Protein AF-A0A7W7I3C0-F1 (afdb_monomer_lite)

Sequence (83 aa):
MIPMQPGRDAFLRGIQLARTPLGGYGVYWNGTLIGWIHASIGNKWNGYVRGRNPGDTGRPIGRFTQQEAVRRIALAAGWSEAD

Secondary structure (DSSP, 8-state):
----------SSTTEEEEE-TTSSEEEEETTEEEEEEEE-STTEEEEEE--SSTT---EEEEEEEHHHHHHHHHHHTT--TT-

Foldseek 3Di:
DDDDDPDDDLLAPQWDWDADPVAFTFIDHVNHGQWTWHDDPDQKIWAFGDDPDPPPPGHTPGIGHPSVSNVVSCVVSVGDSVD

Radius of gyration: 12.47 Å; chains: 1; bounding box: 32×30×27 Å

pLDDT: mean 82.48, std 17.27, range [34.66, 96.38]

Organism: NCBI:txid1868

Structure (mmCIF, N/CA/C/O backbone):
data_AF-A0A7W7I3C0-F1
#
_entry.id   AF-A0A7W7I3C0-F1
#
loop_
_atom_site.group_PDB
_atom_site.id
_atom_site.type_symbol
_atom_site.label_atom_id
_atom_site.label_alt_id
_atom_site.label_comp_id
_atom_site.label_asym_id
_atom_site.label_entity_id
_atom_site.label_seq_id
_atom_site.pdbx_PDB_ins_code
_atom_site.Cartn_x
_atom_site.Cartn_y
_atom_site.Cartn_z
_atom_site.occupancy
_atom_site.B_iso_or_equiv
_atom_site.auth_seq_id
_atom_site.auth_comp_id
_atom_site.auth_asym_id
_atom_site.auth_atom_id
_atom_site.pdbx_PDB_model_num
ATOM 1 N N . MET A 1 1 ? 4.846 -24.672 8.159 1.00 34.66 1 MET A N 1
ATOM 2 C CA . MET A 1 1 ? 4.497 -23.485 8.968 1.00 34.66 1 MET A CA 1
ATOM 3 C C . MET A 1 1 ? 5.717 -22.577 8.958 1.00 34.66 1 MET A C 1
ATOM 5 O O . MET A 1 1 ? 6.736 -22.968 9.505 1.00 34.66 1 MET A O 1
ATOM 9 N N . ILE A 1 2 ? 5.690 -21.473 8.206 1.00 38.50 2 ILE A N 1
ATOM 10 C CA . ILE A 1 2 ? 6.848 -20.567 8.102 1.00 38.50 2 ILE A CA 1
ATOM 11 C C . ILE A 1 2 ? 6.790 -19.613 9.305 1.00 38.50 2 ILE A C 1
ATOM 13 O O . ILE A 1 2 ? 5.741 -18.996 9.499 1.00 38.50 2 ILE A O 1
ATOM 17 N N . PRO A 1 3 ? 7.847 -19.493 10.125 1.00 39.41 3 PRO A N 1
ATOM 18 C CA . PRO A 1 3 ? 7.819 -18.622 11.292 1.00 39.41 3 PRO A CA 1
ATOM 19 C C . PRO A 1 3 ? 7.837 -17.147 10.861 1.00 39.41 3 PRO A C 1
ATOM 21 O O . PRO A 1 3 ? 8.759 -16.701 10.179 1.00 39.41 3 PRO A O 1
ATOM 24 N N . MET A 1 4 ? 6.821 -16.382 11.274 1.00 39.41 4 MET A N 1
ATOM 25 C CA . MET A 1 4 ? 6.878 -14.917 11.296 1.00 39.41 4 MET A CA 1
ATOM 26 C C . MET A 1 4 ? 7.908 -14.505 12.352 1.00 39.41 4 MET A C 1
ATOM 28 O O . MET A 1 4 ? 7.711 -14.764 13.537 1.00 39.41 4 MET A O 1
ATOM 32 N N . GLN A 1 5 ? 9.020 -13.896 11.941 1.00 42.72 5 GLN A N 1
ATOM 33 C CA . GLN A 1 5 ? 9.976 -13.321 12.888 1.00 42.72 5 GLN A CA 1
ATOM 34 C C . GLN A 1 5 ? 9.401 -12.025 13.488 1.00 42.72 5 GLN A C 1
ATOM 36 O O . GLN A 1 5 ? 9.035 -11.126 12.726 1.00 42.72 5 GLN A O 1
ATOM 41 N N . PRO A 1 6 ? 9.342 -11.885 14.825 1.00 50.91 6 PRO A N 1
ATOM 42 C CA . PRO A 1 6 ? 8.912 -10.659 15.482 1.00 50.91 6 PRO A CA 1
ATOM 43 C C . PRO A 1 6 ? 10.100 -9.691 15.578 1.00 50.91 6 PRO A C 1
ATOM 45 O O . PRO A 1 6 ? 10.776 -9.595 16.600 1.00 50.91 6 PRO A O 1
ATOM 48 N N . GLY A 1 7 ? 10.375 -8.989 14.481 1.00 40.00 7 GLY A N 1
ATOM 49 C CA . GLY A 1 7 ? 11.270 -7.835 14.459 1.00 40.00 7 GLY A CA 1
ATOM 50 C C . GLY A 1 7 ? 10.481 -6.571 14.782 1.00 40.00 7 GLY A C 1
ATOM 51 O O . GLY A 1 7 ? 9.723 -6.091 13.945 1.00 40.00 7 GLY A O 1
ATOM 52 N N . ARG A 1 8 ? 10.637 -6.080 16.014 1.00 43.19 8 ARG A N 1
ATOM 53 C CA . ARG A 1 8 ? 10.164 -4.782 16.512 1.00 43.19 8 ARG A CA 1
ATOM 54 C C . ARG A 1 8 ? 10.429 -3.666 15.500 1.00 43.19 8 ARG A C 1
ATOM 56 O O . ARG A 1 8 ? 11.578 -3.358 15.226 1.00 43.19 8 ARG A O 1
ATOM 63 N N . ASP A 1 9 ? 9.359 -3.055 15.020 1.00 38.66 9 ASP A N 1
ATOM 64 C CA . ASP A 1 9 ? 8.980 -1.708 15.440 1.00 38.66 9 ASP A CA 1
ATOM 65 C C . ASP A 1 9 ? 7.471 -1.560 15.238 1.00 38.66 9 ASP A C 1
ATOM 67 O O . ASP A 1 9 ? 6.869 -2.294 14.457 1.00 38.66 9 ASP A O 1
ATOM 71 N N . ALA A 1 10 ? 6.835 -0.652 15.971 1.00 50.31 10 ALA A N 1
ATOM 72 C CA . ALA A 1 10 ? 5.402 -0.351 15.932 1.00 50.31 10 ALA A CA 1
ATOM 73 C C . ALA A 1 10 ? 4.948 0.283 14.597 1.00 50.31 10 ALA A C 1
ATOM 75 O O . ALA A 1 10 ? 4.180 1.242 14.567 1.00 50.31 10 ALA A O 1
ATOM 76 N N . PHE A 1 11 ? 5.470 -0.206 13.477 1.00 59.94 11 PHE A N 1
ATOM 77 C CA . PHE A 1 11 ? 5.326 0.391 12.172 1.00 59.94 11 PHE A CA 1
ATOM 78 C C . PHE A 1 11 ? 4.007 -0.050 11.528 1.00 59.94 11 PHE A C 1
ATOM 80 O O . PHE A 1 11 ? 3.987 -0.820 10.581 1.00 59.94 11 PHE A O 1
ATOM 87 N N . LEU A 1 12 ? 2.903 0.505 12.031 1.00 69.06 12 LEU A N 1
ATOM 88 C CA . LEU A 1 12 ? 1.510 0.259 11.636 1.00 69.06 12 LEU A CA 1
ATOM 89 C C . LEU A 1 12 ? 0.896 -0.994 12.297 1.00 69.06 12 LEU A C 1
ATOM 91 O O . LEU A 1 12 ? 1.013 -2.123 11.809 1.00 69.06 12 LEU A O 1
ATOM 95 N N . ARG A 1 13 ? 0.231 -0.802 13.444 1.00 81.12 13 ARG A N 1
ATOM 96 C CA . ARG A 1 13 ? -0.444 -1.889 14.172 1.00 81.12 13 ARG A CA 1
ATOM 97 C C . ARG A 1 13 ? -1.507 -2.548 13.294 1.00 81.12 13 ARG A C 1
ATOM 99 O O . ARG A 1 13 ? -2.244 -1.891 12.567 1.00 81.12 13 ARG A O 1
ATOM 106 N N . GLY A 1 14 ? -1.574 -3.875 13.362 1.00 85.12 14 GLY A N 1
ATOM 107 C CA . GLY A 1 14 ? -2.547 -4.655 12.597 1.00 85.12 14 GLY A CA 1
ATOM 108 C C . GLY A 1 14 ? -2.278 -4.712 11.090 1.00 85.12 14 GLY A C 1
ATOM 109 O O . GLY A 1 14 ? -3.086 -5.311 10.376 1.00 85.12 14 GLY A O 1
ATOM 110 N N . ILE A 1 15 ? -1.169 -4.139 10.600 1.00 90.69 15 ILE A N 1
ATOM 111 C CA . ILE A 1 15 ? -0.775 -4.244 9.196 1.00 90.69 15 ILE A CA 1
ATOM 112 C C . ILE A 1 15 ? 0.052 -5.502 8.946 1.00 90.69 15 ILE A C 1
ATOM 114 O O . ILE A 1 15 ? 1.005 -5.812 9.660 1.00 90.69 15 ILE A O 1
ATOM 118 N N . GLN A 1 16 ? -0.304 -6.224 7.888 1.00 91.81 16 GLN A N 1
ATOM 119 C CA . GLN A 1 16 ? 0.383 -7.425 7.436 1.00 91.81 16 GLN A CA 1
ATOM 120 C C . GLN A 1 16 ? 0.660 -7.350 5.936 1.00 91.81 16 GLN A C 1
ATOM 122 O O . GLN A 1 16 ? -0.151 -6.852 5.153 1.00 91.81 16 GL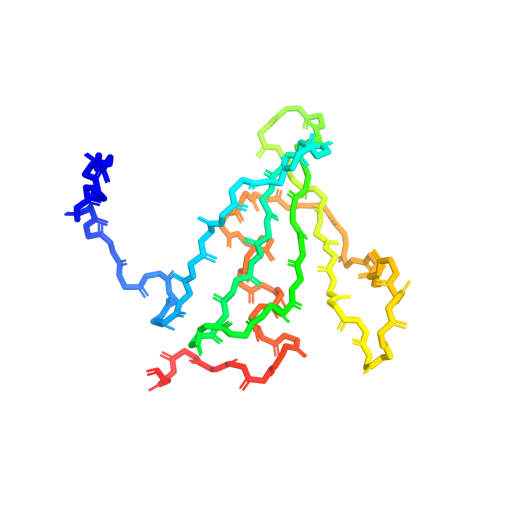N A O 1
ATOM 127 N N . LEU A 1 17 ? 1.811 -7.887 5.533 1.00 92.50 17 LEU A N 1
ATOM 128 C CA . LEU A 1 17 ? 2.175 -8.066 4.134 1.00 92.50 17 LEU A CA 1
ATOM 129 C C . LEU A 1 17 ? 2.112 -9.545 3.769 1.00 92.50 17 LEU A C 1
ATOM 131 O O . LEU A 1 17 ? 2.770 -10.368 4.403 1.00 92.50 17 LEU A O 1
ATOM 135 N N . ALA A 1 18 ? 1.380 -9.874 2.707 1.00 91.75 18 ALA A N 1
ATOM 136 C CA . ALA A 1 18 ? 1.364 -11.221 2.142 1.00 91.75 18 ALA A CA 1
ATOM 137 C C . ALA A 1 18 ? 1.802 -11.179 0.678 1.00 91.75 18 ALA A C 1
ATOM 139 O O . ALA A 1 18 ? 1.307 -10.360 -0.094 1.00 91.75 18 ALA A O 1
ATOM 140 N N . ARG A 1 19 ? 2.737 -12.051 0.283 1.00 90.12 19 ARG A N 1
ATOM 141 C CA . ARG A 1 19 ? 3.176 -12.135 -1.118 1.00 90.12 19 ARG A CA 1
ATOM 142 C C . ARG A 1 19 ? 2.011 -12.531 -2.018 1.00 90.12 19 ARG A C 1
ATOM 144 O O . ARG A 1 19 ? 1.235 -13.417 -1.669 1.00 90.12 19 ARG A O 1
ATOM 151 N N . THR A 1 20 ? 1.918 -11.899 -3.181 1.00 83.19 20 THR A N 1
ATOM 152 C CA . THR A 1 20 ? 0.924 -12.250 -4.202 1.00 83.19 20 THR A CA 1
ATOM 153 C C . THR A 1 20 ? 1.547 -13.169 -5.264 1.00 83.19 20 THR A C 1
ATOM 155 O O . THR A 1 20 ? 2.755 -13.087 -5.509 1.00 83.19 20 THR A O 1
ATOM 158 N N . PRO A 1 21 ? 0.750 -14.018 -5.944 1.00 79.38 21 PRO A N 1
ATOM 159 C CA . PRO A 1 21 ? 1.237 -14.842 -7.058 1.00 79.38 21 PRO A CA 1
ATOM 160 C C . PRO A 1 21 ? 1.780 -14.033 -8.248 1.00 79.38 21 PRO A C 1
ATOM 162 O O . PRO A 1 21 ? 2.584 -14.540 -9.018 1.00 79.38 21 PRO A O 1
ATOM 165 N N . LEU A 1 22 ? 1.351 -12.774 -8.388 1.00 71.81 22 LEU A N 1
ATOM 166 C CA . LEU A 1 22 ? 1.743 -11.861 -9.470 1.00 71.81 22 LEU A CA 1
ATOM 167 C C . LEU A 1 22 ? 3.023 -11.063 -9.159 1.00 71.81 22 LEU A C 1
ATOM 169 O O . LEU A 1 22 ? 3.445 -10.233 -9.961 1.00 71.81 22 LEU A O 1
ATOM 173 N N . GLY A 1 23 ? 3.642 -11.308 -8.000 1.00 79.25 23 GLY A N 1
ATOM 174 C CA . GLY A 1 23 ? 4.774 -10.533 -7.504 1.00 79.25 23 GLY A CA 1
ATOM 175 C C . GLY A 1 23 ? 4.346 -9.301 -6.698 1.00 79.25 23 GLY A C 1
ATOM 176 O O . GLY A 1 23 ? 3.296 -8.704 -6.917 1.00 79.25 23 GLY A O 1
ATOM 177 N N . GLY A 1 24 ? 5.182 -8.918 -5.728 1.00 89.00 24 GLY A N 1
ATOM 178 C CA . GLY A 1 24 ? 4.873 -7.865 -4.755 1.00 89.00 24 GLY A CA 1
ATOM 179 C C . GLY A 1 24 ? 4.176 -8.382 -3.492 1.00 89.00 24 GLY A C 1
ATOM 180 O O . GLY A 1 24 ? 4.293 -9.560 -3.143 1.00 89.00 24 GLY A O 1
ATOM 181 N N . TYR A 1 25 ? 3.483 -7.486 -2.787 1.00 94.12 25 TYR A N 1
ATOM 182 C CA . TYR A 1 25 ? 2.759 -7.789 -1.551 1.00 94.12 25 TYR A CA 1
ATOM 183 C C . TYR A 1 25 ? 1.355 -7.180 -1.561 1.00 94.12 25 TYR A C 1
ATOM 185 O O . TYR A 1 25 ? 1.176 -6.022 -1.932 1.00 94.12 25 TYR A O 1
ATOM 193 N N . GLY A 1 26 ? 0.369 -7.940 -1.094 1.00 94.06 26 GLY A N 1
ATOM 194 C CA . GLY A 1 26 ? -0.896 -7.398 -0.616 1.00 94.06 26 GLY A CA 1
ATOM 195 C C . GLY A 1 26 ? -0.709 -6.818 0.783 1.00 94.06 26 GLY A C 1
ATOM 196 O O . GLY A 1 26 ? -0.014 -7.411 1.611 1.00 94.06 26 GLY A O 1
ATOM 197 N N . VAL A 1 27 ? -1.319 -5.662 1.024 1.00 93.69 27 VAL A N 1
ATOM 198 C CA . VAL A 1 27 ? -1.322 -4.958 2.307 1.00 93.69 27 VAL A CA 1
ATOM 199 C C . VAL A 1 27 ? -2.659 -5.209 2.987 1.00 93.69 27 VAL A C 1
ATOM 201 O O . VAL A 1 27 ? -3.707 -4.862 2.441 1.00 93.69 27 VAL A O 1
ATOM 204 N N . TYR A 1 28 ? -2.620 -5.805 4.172 1.00 92.75 28 TYR A N 1
ATOM 205 C CA . TYR A 1 28 ? -3.800 -6.166 4.948 1.00 92.75 28 TYR A CA 1
ATOM 206 C C . TYR A 1 28 ? -3.827 -5.375 6.245 1.00 92.75 28 TYR A C 1
ATOM 208 O O . TYR A 1 28 ? -2.797 -5.275 6.900 1.00 92.75 28 TYR A O 1
ATOM 216 N N . TRP A 1 29 ? -4.994 -4.869 6.627 1.00 91.62 29 TRP A N 1
ATOM 217 C CA . TRP A 1 29 ? -5.253 -4.279 7.936 1.00 91.62 29 TRP A CA 1
ATOM 218 C C . TRP A 1 29 ? -6.330 -5.091 8.645 1.00 91.62 29 TRP A C 1
ATOM 220 O O . TRP A 1 29 ? -7.427 -5.250 8.109 1.00 91.62 29 TRP A O 1
ATOM 230 N N . ASN A 1 30 ? -6.008 -5.656 9.813 1.00 89.56 30 ASN A N 1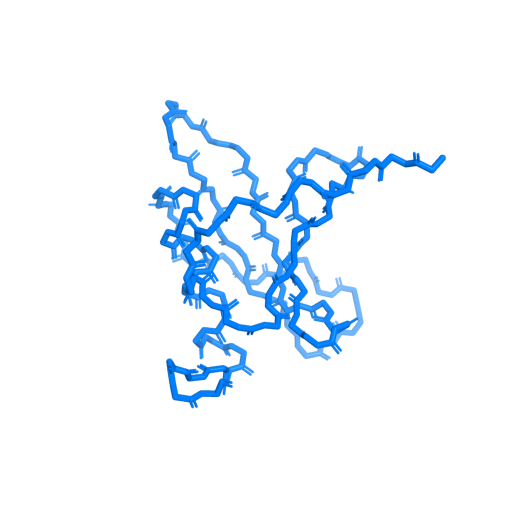
ATOM 231 C CA . ASN A 1 30 ? -6.925 -6.498 10.594 1.00 89.56 30 ASN A CA 1
ATOM 232 C C . ASN A 1 30 ? -7.589 -7.603 9.742 1.00 89.56 30 ASN A C 1
ATOM 234 O O . ASN A 1 30 ? -8.796 -7.826 9.797 1.00 89.56 30 ASN A O 1
ATOM 238 N N . GLY A 1 31 ? -6.794 -8.259 8.888 1.00 88.19 31 GLY A N 1
ATOM 239 C CA . GLY A 1 31 ? -7.249 -9.322 7.981 1.00 88.19 31 GLY A CA 1
ATOM 240 C C . GLY A 1 31 ? -7.956 -8.844 6.705 1.00 88.19 31 GLY A C 1
ATOM 241 O O . GLY A 1 31 ? -8.200 -9.650 5.810 1.00 88.19 31 GLY A O 1
ATOM 242 N N . THR A 1 32 ? -8.235 -7.546 6.564 1.00 90.38 32 THR A N 1
ATOM 243 C CA . THR A 1 32 ? -8.866 -6.974 5.367 1.00 90.38 32 THR A CA 1
ATOM 244 C C . THR A 1 32 ? -7.812 -6.473 4.392 1.00 90.38 32 THR A C 1
ATOM 246 O O . THR A 1 32 ? -6.964 -5.663 4.753 1.00 90.38 32 THR A O 1
ATOM 249 N N . LEU A 1 33 ? -7.869 -6.916 3.135 1.00 91.56 33 LEU A N 1
ATOM 250 C CA . LEU A 1 33 ? -7.014 -6.384 2.073 1.00 91.56 33 LEU A CA 1
ATOM 251 C C . LEU A 1 33 ? -7.368 -4.915 1.807 1.00 91.56 33 LEU A C 1
ATOM 253 O O . LEU A 1 33 ? -8.498 -4.612 1.424 1.00 91.56 33 LEU A O 1
ATOM 257 N N . ILE A 1 34 ? -6.395 -4.020 1.958 1.00 93.81 34 ILE A N 1
ATOM 258 C CA . ILE A 1 34 ? -6.564 -2.569 1.781 1.00 93.81 34 ILE A CA 1
ATOM 259 C C . ILE A 1 34 ? -5.750 -2.000 0.612 1.00 93.81 34 ILE A C 1
ATOM 261 O O . ILE A 1 34 ? -5.982 -0.871 0.180 1.00 93.81 34 ILE A O 1
ATOM 265 N N . GLY A 1 35 ? -4.834 -2.782 0.042 1.00 94.62 35 GLY A N 1
ATOM 266 C CA . GLY A 1 35 ? -4.084 -2.377 -1.141 1.00 94.62 35 GLY A CA 1
ATOM 267 C C . GLY A 1 35 ? -2.954 -3.328 -1.500 1.00 94.62 35 GLY A C 1
ATOM 268 O O . GLY A 1 35 ? -2.865 -4.439 -0.980 1.00 94.62 35 GLY A O 1
ATOM 269 N N . TRP A 1 36 ? -2.078 -2.873 -2.389 1.00 94.94 36 TRP A N 1
ATOM 270 C CA . TRP A 1 36 ? -0.947 -3.642 -2.899 1.00 94.94 36 TRP A CA 1
ATOM 271 C C . TRP A 1 36 ? 0.292 -2.767 -3.048 1.00 94.94 36 TRP A C 1
ATOM 273 O O . TRP A 1 36 ? 0.198 -1.567 -3.309 1.00 94.94 36 TRP A O 1
ATOM 283 N N . ILE A 1 37 ? 1.462 -3.388 -2.930 1.00 95.19 37 ILE A N 1
ATOM 284 C CA . ILE A 1 37 ? 2.747 -2.785 -3.273 1.00 95.19 37 ILE A CA 1
ATOM 285 C C . ILE A 1 37 ? 3.523 -3.694 -4.223 1.00 95.19 37 ILE A C 1
ATOM 287 O O . ILE A 1 37 ? 3.706 -4.881 -3.954 1.00 95.19 37 ILE A O 1
ATOM 291 N N . HIS A 1 38 ? 4.020 -3.143 -5.328 1.00 93.75 38 HIS A N 1
ATOM 292 C CA . HIS A 1 38 ? 4.848 -3.874 -6.293 1.00 93.75 38 HIS A CA 1
ATOM 293 C C . HIS A 1 38 ? 6.253 -3.278 -6.347 1.00 93.75 38 HIS A C 1
ATOM 295 O O . HIS A 1 38 ? 6.412 -2.055 -6.283 1.00 93.75 38 HIS A O 1
ATOM 301 N N . ALA A 1 39 ? 7.268 -4.136 -6.474 1.00 91.50 3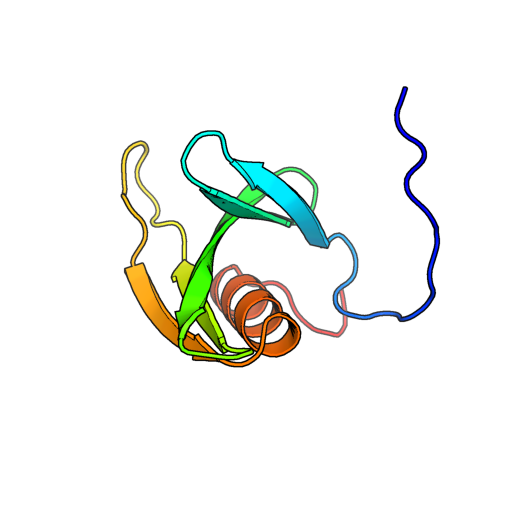9 ALA A N 1
ATOM 302 C CA . ALA A 1 39 ? 8.648 -3.690 -6.613 1.00 91.50 39 ALA A CA 1
ATOM 303 C C . ALA A 1 39 ? 8.791 -2.796 -7.852 1.00 91.50 39 ALA A C 1
ATOM 305 O O . ALA A 1 39 ? 8.151 -3.011 -8.883 1.00 91.50 39 ALA A O 1
ATOM 306 N N . SER A 1 40 ? 9.607 -1.759 -7.721 1.00 89.75 40 SER A N 1
ATOM 307 C CA . SER A 1 40 ? 9.876 -0.782 -8.766 1.00 89.75 40 SER A CA 1
ATOM 308 C C . SER A 1 40 ? 11.385 -0.630 -8.959 1.00 89.75 40 SER A C 1
ATOM 310 O O . SER A 1 40 ? 12.169 -1.458 -8.506 1.00 89.75 40 SER A O 1
ATOM 312 N N . ILE A 1 41 ? 11.808 0.425 -9.652 1.00 88.31 41 ILE A N 1
ATOM 313 C CA . ILE A 1 41 ? 13.229 0.689 -9.901 1.00 88.31 41 ILE A CA 1
ATOM 314 C C . ILE A 1 41 ? 13.932 1.061 -8.586 1.00 88.31 41 ILE A C 1
ATOM 316 O O . ILE A 1 41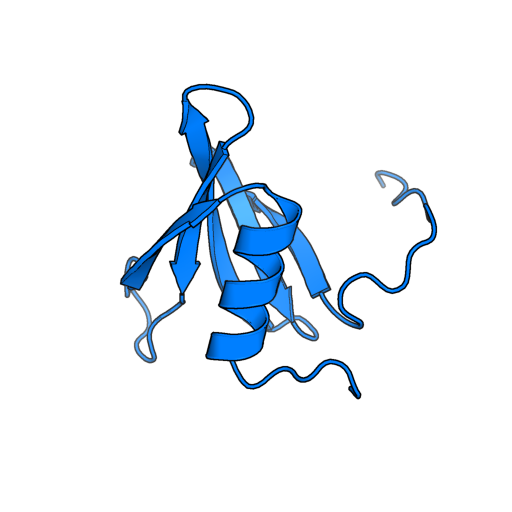 ? 13.501 1.980 -7.880 1.00 88.31 41 ILE A O 1
ATOM 320 N N . GLY A 1 42 ? 15.043 0.380 -8.295 1.00 89.62 42 GLY A N 1
ATOM 321 C CA . GLY A 1 42 ? 15.851 0.594 -7.095 1.00 89.62 42 GLY A CA 1
ATOM 322 C C . GLY A 1 42 ? 15.173 0.062 -5.830 1.00 89.62 42 GLY A C 1
ATOM 323 O O . GLY A 1 42 ? 14.564 -1.000 -5.833 1.00 89.62 42 GLY A O 1
ATOM 324 N N . ASN A 1 43 ? 15.259 0.817 -4.735 1.00 88.62 43 ASN A N 1
ATOM 325 C CA . ASN A 1 43 ? 14.648 0.480 -3.442 1.00 88.62 43 ASN A CA 1
ATOM 326 C C . ASN A 1 43 ? 13.190 0.963 -3.305 1.00 88.62 43 ASN A C 1
ATOM 328 O O . ASN A 1 43 ? 12.677 1.119 -2.191 1.00 88.62 43 ASN A O 1
ATOM 332 N N . LYS A 1 44 ? 12.534 1.255 -4.431 1.00 94.19 44 LYS A N 1
ATOM 333 C CA . LYS A 1 44 ? 11.210 1.868 -4.455 1.00 94.19 44 LYS A CA 1
ATOM 334 C C . LYS A 1 44 ? 10.112 0.864 -4.790 1.00 94.19 44 LYS A C 1
ATOM 336 O O . LYS A 1 44 ? 10.334 -0.125 -5.479 1.00 94.19 44 LYS A O 1
ATOM 341 N N . TRP A 1 45 ? 8.902 1.180 -4.347 1.00 95.44 45 TRP A N 1
ATOM 342 C CA . TRP A 1 45 ? 7.700 0.370 -4.481 1.00 95.44 45 TRP A CA 1
ATOM 343 C C . TRP A 1 45 ? 6.567 1.221 -5.038 1.00 95.44 45 TRP A C 1
ATOM 345 O O . TRP A 1 45 ? 6.343 2.333 -4.561 1.00 95.44 45 TRP A O 1
ATOM 355 N N . ASN A 1 46 ? 5.864 0.715 -6.049 1.00 95.38 46 ASN A N 1
ATOM 356 C CA . ASN A 1 46 ? 4.623 1.324 -6.520 1.00 95.38 46 ASN A CA 1
ATOM 357 C C . ASN A 1 46 ? 3.503 0.917 -5.555 1.00 95.38 46 ASN A C 1
ATOM 359 O O . ASN A 1 46 ? 3.340 -0.274 -5.294 1.00 95.38 46 ASN A O 1
ATOM 363 N N . GLY A 1 47 ? 2.769 1.889 -5.016 1.00 95.50 47 GLY A N 1
ATOM 364 C CA . GLY A 1 47 ? 1.653 1.658 -4.100 1.00 95.50 47 GLY A CA 1
ATOM 365 C C . GLY A 1 47 ? 0.303 1.794 -4.794 1.00 95.50 47 GLY A C 1
ATOM 366 O O . GLY A 1 47 ? 0.110 2.691 -5.621 1.00 95.50 47 GLY A O 1
ATOM 367 N N . TYR A 1 48 ? -0.638 0.939 -4.406 1.00 95.12 48 TYR A N 1
ATOM 368 C CA . TYR A 1 48 ? -1.997 0.894 -4.933 1.00 95.12 48 TYR A CA 1
ATOM 369 C C . TYR A 1 48 ? -2.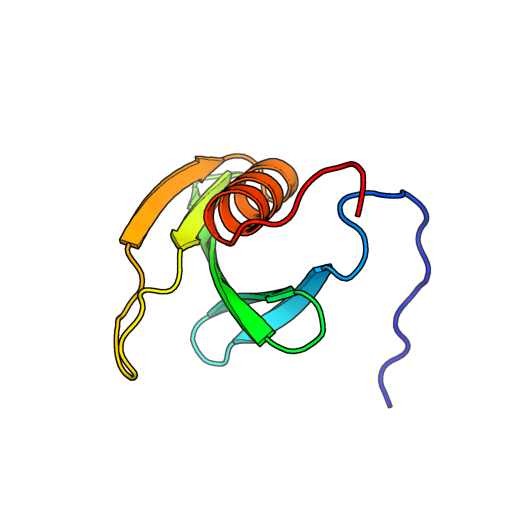982 0.743 -3.778 1.00 95.12 48 TYR A C 1
ATOM 371 O O . TYR A 1 48 ? -2.849 -0.170 -2.966 1.00 95.12 48 TYR A O 1
ATOM 379 N N . VAL A 1 49 ? -3.980 1.619 -3.705 1.00 95.19 49 VAL A N 1
ATOM 380 C CA . VAL A 1 49 ? -5.065 1.515 -2.719 1.00 95.19 49 VAL A CA 1
ATOM 381 C C . VAL A 1 49 ? -6.191 0.695 -3.320 1.00 95.19 49 VAL A C 1
ATOM 383 O O . VAL A 1 49 ? -6.596 0.945 -4.456 1.00 95.19 49 VAL A O 1
ATOM 386 N N . ARG A 1 50 ? -6.715 -0.269 -2.564 1.00 91.75 50 ARG A N 1
ATOM 387 C CA . ARG A 1 50 ? -7.861 -1.064 -2.999 1.00 91.75 50 ARG A CA 1
ATOM 388 C C . ARG A 1 50 ? -9.089 -0.168 -3.141 1.00 91.75 50 ARG A C 1
ATOM 390 O O . ARG A 1 50 ? -9.421 0.591 -2.234 1.00 91.75 50 ARG A O 1
ATOM 397 N N . GLY A 1 51 ? -9.766 -0.252 -4.282 1.00 84.81 51 GLY A N 1
ATOM 398 C CA . GLY A 1 51 ? -11.050 0.416 -4.455 1.00 84.81 51 GLY A CA 1
ATOM 399 C C . GLY A 1 51 ? -12.187 -0.291 -3.724 1.00 84.81 51 GLY A C 1
ATOM 400 O O . GLY A 1 51 ? -12.018 -1.347 -3.116 1.00 84.81 51 GLY A O 1
ATOM 401 N N . ARG A 1 52 ? -13.383 0.299 -3.773 1.00 78.44 52 ARG A N 1
ATOM 402 C CA . ARG A 1 52 ? -14.550 -0.231 -3.044 1.00 78.44 52 ARG A CA 1
ATOM 403 C C . ARG A 1 52 ? -15.141 -1.490 -3.678 1.00 78.44 52 ARG A C 1
ATOM 405 O O . ARG A 1 52 ? -15.742 -2.291 -2.969 1.00 78.44 52 ARG A O 1
ATOM 412 N N . ASN A 1 53 ? -14.968 -1.669 -4.985 1.00 80.94 53 ASN A N 1
ATOM 413 C CA . ASN A 1 53 ? -15.634 -2.733 -5.726 1.00 80.94 53 ASN A CA 1
ATOM 414 C C . ASN A 1 53 ? -14.758 -3.993 -5.830 1.00 80.94 53 ASN A C 1
ATOM 416 O O . ASN A 1 53 ? -13.548 -3.890 -6.059 1.00 80.94 53 ASN A O 1
ATOM 420 N N . PRO A 1 54 ? -15.348 -5.197 -5.708 1.00 71.31 54 PRO A N 1
ATOM 421 C CA . PRO A 1 54 ? -14.673 -6.435 -6.080 1.00 71.31 54 PRO A CA 1
ATOM 422 C C . PRO A 1 54 ? -14.181 -6.362 -7.534 1.00 71.31 54 PRO A C 1
ATOM 424 O O . PRO A 1 54 ? -14.947 -6.013 -8.426 1.00 71.31 54 PRO A O 1
ATOM 427 N N . GLY A 1 55 ? -12.903 -6.672 -7.765 1.00 72.19 55 GLY A N 1
ATOM 428 C CA . GLY A 1 55 ? -12.281 -6.631 -9.096 1.00 72.19 55 GLY A CA 1
ATOM 429 C C . GLY A 1 55 ? -11.558 -5.327 -9.444 1.00 72.19 55 GLY A C 1
ATOM 430 O O . GLY A 1 55 ? -10.911 -5.271 -10.486 1.00 72.19 55 GLY A O 1
ATOM 431 N N . ASP A 1 56 ? -11.607 -4.303 -8.584 1.00 79.75 56 ASP A N 1
ATOM 432 C CA . ASP A 1 56 ? -10.788 -3.105 -8.776 1.00 79.75 56 ASP A CA 1
ATOM 433 C C . ASP A 1 56 ? -9.293 -3.467 -8.701 1.00 79.75 56 ASP A C 1
ATOM 435 O O . ASP A 1 56 ? -8.832 -4.075 -7.729 1.00 79.75 56 ASP A O 1
ATOM 439 N N . THR A 1 57 ? -8.534 -3.084 -9.729 1.00 75.25 57 THR A N 1
ATOM 440 C CA . THR A 1 57 ? -7.080 -3.292 -9.819 1.00 75.25 57 THR A CA 1
ATOM 441 C C . THR A 1 57 ? -6.294 -2.415 -8.842 1.00 75.25 57 THR A C 1
ATOM 443 O O . THR A 1 57 ? -5.080 -2.560 -8.716 1.00 75.25 57 THR A O 1
ATOM 446 N N . GLY A 1 58 ? -6.982 -1.503 -8.152 1.00 86.06 58 GLY A N 1
ATOM 447 C CA . GLY A 1 58 ? -6.416 -0.579 -7.189 1.00 86.06 58 GLY A CA 1
ATOM 448 C C . GLY A 1 58 ? -6.010 0.741 -7.830 1.00 86.06 58 GLY A C 1
ATOM 449 O O . GLY A 1 58 ? -5.443 0.794 -8.922 1.00 86.06 58 GLY A O 1
ATOM 450 N N . ARG A 1 59 ? -6.268 1.836 -7.114 1.00 92.12 59 ARG A N 1
ATOM 451 C CA . ARG A 1 59 ? -5.882 3.181 -7.538 1.00 92.12 59 ARG A CA 1
ATOM 452 C C . ARG A 1 59 ? -4.400 3.410 -7.225 1.00 92.12 59 ARG A C 1
ATOM 454 O O . ARG A 1 59 ? -4.030 3.320 -6.050 1.00 92.12 59 ARG A O 1
ATOM 461 N N . PRO A 1 60 ? -3.556 3.753 -8.214 1.00 94.06 60 PRO A N 1
ATOM 462 C CA . PRO A 1 60 ? -2.154 4.056 -7.960 1.00 94.06 60 PRO A CA 1
ATOM 463 C C . PRO A 1 60 ? -2.032 5.310 -7.089 1.00 94.06 60 PRO A C 1
ATOM 465 O O . PRO A 1 60 ? -2.714 6.307 -7.319 1.00 94.06 60 PRO A O 1
ATOM 468 N N . ILE A 1 61 ? -1.144 5.265 -6.097 1.00 95.31 61 ILE A N 1
ATOM 469 C CA . ILE A 1 61 ? -0.879 6.396 -5.190 1.00 95.31 61 ILE A CA 1
ATOM 470 C C . ILE A 1 61 ? 0.547 6.940 -5.294 1.00 95.31 61 ILE A C 1
ATOM 472 O O . ILE A 1 61 ? 0.888 7.913 -4.628 1.00 95.31 61 ILE A O 1
ATOM 476 N N . GLY A 1 62 ? 1.380 6.323 -6.132 1.00 95.44 62 GLY A N 1
ATOM 477 C CA . GLY A 1 62 ? 2.739 6.770 -6.410 1.00 95.44 62 GLY A CA 1
ATOM 478 C C . GLY A 1 62 ? 3.790 5.720 -6.082 1.00 95.44 62 GLY A C 1
ATOM 479 O O . GLY A 1 62 ? 3.507 4.523 -5.997 1.00 95.44 62 GLY A O 1
ATOM 480 N N . ARG A 1 63 ? 5.030 6.189 -5.941 1.00 96.38 63 ARG A N 1
ATOM 481 C CA . ARG A 1 63 ? 6.215 5.353 -5.776 1.00 96.38 63 ARG A CA 1
ATOM 482 C C . ARG A 1 63 ? 7.041 5.837 -4.591 1.00 96.38 63 ARG A C 1
ATOM 484 O O . ARG A 1 63 ? 7.525 6.965 -4.603 1.00 96.38 63 ARG A O 1
ATOM 491 N N . PHE A 1 64 ? 7.245 4.967 -3.610 1.00 95.50 64 PHE A N 1
ATOM 492 C CA . PHE A 1 64 ? 7.835 5.323 -2.317 1.00 95.50 64 PHE A CA 1
ATOM 493 C C . PHE A 1 64 ? 8.834 4.265 -1.849 1.00 95.50 64 PHE A C 1
ATOM 495 O O . PHE A 1 64 ? 9.043 3.265 -2.532 1.00 95.50 64 PHE A O 1
ATOM 502 N N . THR A 1 65 ? 9.448 4.456 -0.682 1.00 94.50 65 THR A N 1
ATOM 503 C CA . THR A 1 65 ? 10.060 3.325 0.031 1.00 94.50 65 THR A CA 1
ATOM 504 C C . THR A 1 65 ? 8.974 2.303 0.381 1.00 94.50 65 THR A C 1
ATOM 506 O O . THR A 1 65 ? 7.789 2.641 0.415 1.00 94.50 65 THR A O 1
ATOM 509 N N . GLN A 1 66 ? 9.355 1.050 0.646 1.00 92.62 66 GLN A N 1
ATOM 510 C CA . GLN A 1 66 ? 8.385 0.009 1.013 1.00 92.62 66 GLN A CA 1
ATOM 511 C C . GLN A 1 66 ? 7.521 0.455 2.196 1.00 92.62 66 GLN A C 1
ATOM 513 O O . GLN A 1 66 ? 6.298 0.419 2.141 1.00 92.62 66 GLN A O 1
ATOM 518 N N . GLN A 1 67 ? 8.199 0.944 3.228 1.00 91.94 67 GLN A N 1
ATOM 519 C CA . GLN A 1 67 ? 7.638 1.425 4.476 1.00 91.94 67 GLN A CA 1
ATOM 520 C C . GLN A 1 67 ? 6.597 2.542 4.254 1.00 91.94 67 GLN A C 1
ATOM 522 O O . GLN A 1 67 ? 5.454 2.441 4.701 1.00 91.94 67 GLN A O 1
ATOM 527 N N . GLU A 1 68 ? 6.953 3.568 3.481 1.00 93.25 68 GLU A N 1
ATOM 528 C CA . GLU A 1 68 ? 6.064 4.698 3.190 1.00 93.25 68 GLU A CA 1
ATOM 529 C C . GLU A 1 68 ? 4.884 4.305 2.287 1.00 93.25 68 GLU A C 1
ATOM 531 O O . GLU A 1 68 ? 3.770 4.791 2.476 1.00 93.25 68 GLU A O 1
ATOM 536 N N . ALA A 1 69 ? 5.088 3.392 1.330 1.00 94.88 69 ALA A N 1
ATOM 537 C CA . ALA A 1 69 ? 4.000 2.897 0.487 1.00 94.88 69 ALA A CA 1
ATOM 538 C C . ALA A 1 69 ? 2.923 2.191 1.327 1.00 94.88 69 ALA A C 1
ATOM 540 O O . ALA A 1 69 ? 1.735 2.461 1.151 1.00 94.88 69 ALA A O 1
ATOM 541 N N . VAL A 1 70 ? 3.335 1.340 2.274 1.00 94.00 70 VAL A N 1
ATOM 542 C CA . VAL A 1 70 ? 2.415 0.654 3.194 1.00 94.00 70 VAL A CA 1
ATOM 543 C C . VAL A 1 70 ? 1.678 1.660 4.083 1.00 94.00 70 VAL A C 1
ATOM 545 O O . VAL A 1 70 ? 0.455 1.586 4.184 1.00 94.00 70 VAL A O 1
ATOM 548 N N . ARG A 1 71 ? 2.383 2.649 4.654 1.00 93.00 71 ARG A N 1
ATOM 549 C CA . ARG A 1 71 ? 1.776 3.699 5.494 1.00 93.00 71 ARG A CA 1
ATOM 550 C C . ARG A 1 71 ? 0.715 4.497 4.747 1.00 93.00 71 ARG A C 1
ATOM 552 O O . ARG A 1 71 ? -0.384 4.684 5.256 1.00 93.00 71 ARG A O 1
ATOM 559 N N . ARG A 1 72 ? 0.998 4.926 3.515 1.00 94.44 72 ARG A N 1
ATOM 560 C CA . ARG A 1 72 ? 0.026 5.674 2.700 1.00 94.44 72 ARG A CA 1
ATOM 561 C C . ARG A 1 72 ? -1.200 4.848 2.329 1.00 94.44 72 ARG A C 1
ATOM 563 O O . ARG A 1 72 ? -2.296 5.398 2.286 1.00 94.44 72 ARG A O 1
ATOM 570 N N . ILE A 1 73 ? -1.028 3.550 2.069 1.00 95.00 73 ILE A N 1
ATOM 571 C CA . ILE A 1 73 ? -2.154 2.640 1.821 1.00 95.00 73 ILE A CA 1
ATOM 572 C C . ILE A 1 73 ? -3.014 2.504 3.081 1.00 95.00 73 ILE A C 1
ATOM 574 O O . ILE A 1 73 ? -4.232 2.620 2.986 1.00 95.00 73 ILE A O 1
ATOM 578 N N . ALA A 1 74 ? -2.390 2.324 4.248 1.00 92.81 74 ALA A N 1
ATOM 579 C CA . ALA A 1 74 ? -3.084 2.248 5.532 1.00 92.81 74 ALA A CA 1
ATOM 580 C C . ALA A 1 74 ? -3.888 3.528 5.823 1.00 92.81 74 ALA A C 1
ATOM 582 O O . ALA A 1 74 ? -5.097 3.453 6.036 1.00 92.81 74 ALA A O 1
ATOM 583 N N . LEU A 1 75 ? -3.261 4.705 5.712 1.00 92.12 75 LEU A N 1
ATOM 584 C CA . LEU A 1 75 ? -3.933 5.999 5.897 1.00 92.12 75 LEU A CA 1
ATOM 585 C C . LEU A 1 75 ? -5.111 6.184 4.928 1.00 92.12 75 LEU A C 1
ATOM 587 O O . LEU A 1 75 ? -6.180 6.644 5.319 1.00 92.12 75 LEU A O 1
ATOM 591 N N . ALA A 1 76 ? -4.951 5.786 3.663 1.00 92.56 76 ALA A N 1
ATOM 592 C CA . ALA A 1 76 ? -6.031 5.858 2.678 1.00 92.56 76 ALA A CA 1
ATOM 593 C C . ALA A 1 76 ? -7.196 4.897 2.979 1.00 92.56 76 ALA A C 1
ATOM 595 O O . ALA A 1 76 ? -8.313 5.137 2.520 1.00 92.56 76 ALA A O 1
ATOM 596 N N . ALA A 1 77 ? -6.942 3.827 3.735 1.00 89.50 77 ALA A N 1
ATOM 597 C CA . ALA A 1 77 ? -7.945 2.871 4.193 1.00 89.50 77 ALA A CA 1
ATOM 598 C C . ALA A 1 77 ? -8.616 3.273 5.518 1.00 89.50 77 ALA A C 1
ATOM 600 O O . ALA A 1 77 ? -9.518 2.572 5.969 1.00 89.50 77 ALA A O 1
ATOM 601 N N . GLY A 1 78 ? -8.206 4.396 6.118 1.00 89.62 78 GLY A N 1
ATOM 602 C CA . GLY A 1 78 ? -8.754 4.899 7.377 1.00 89.62 78 GLY A CA 1
ATOM 603 C C . GLY A 1 78 ? -8.040 4.396 8.631 1.00 89.62 78 GLY A C 1
ATOM 604 O O . GLY A 1 78 ? -8.528 4.661 9.723 1.00 89.62 78 GLY A O 1
ATOM 605 N N . TRP A 1 79 ? -6.904 3.704 8.494 1.00 88.81 79 TRP A N 1
ATOM 606 C CA . TRP A 1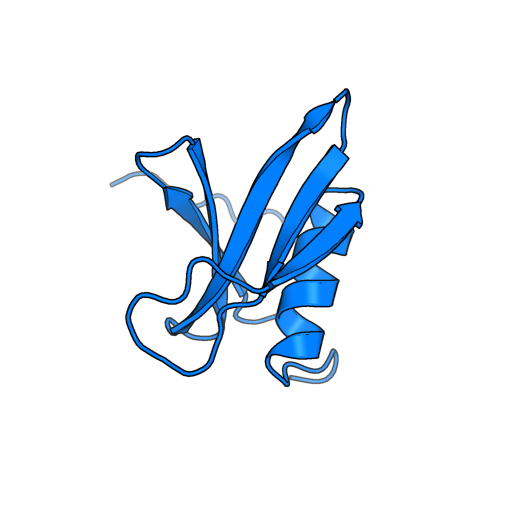 79 ? -6.022 3.419 9.629 1.00 88.81 79 TRP A CA 1
ATOM 607 C C . TRP A 1 79 ? -5.376 4.718 10.122 1.00 88.81 79 TRP A C 1
ATOM 609 O O . TRP A 1 79 ? -4.987 5.561 9.308 1.00 88.81 79 TRP A O 1
ATOM 619 N N . SER A 1 80 ? -5.219 4.866 11.435 1.00 81.81 80 SER A N 1
ATOM 620 C CA . SER A 1 80 ? -4.500 5.975 12.057 1.00 81.81 80 SER A CA 1
ATOM 621 C C . SER A 1 80 ? -3.351 5.476 12.932 1.00 81.81 80 SER A C 1
ATOM 623 O O . SER A 1 80 ? -3.364 4.359 13.432 1.00 81.81 80 SER A O 1
ATOM 625 N N . GLU A 1 81 ? -2.355 6.328 13.174 1.00 71.69 81 GLU A N 1
ATOM 626 C CA . GLU A 1 81 ? -1.178 5.957 13.982 1.00 71.69 81 GLU A CA 1
ATOM 627 C C . GLU A 1 81 ? -1.489 5.710 15.463 1.00 71.69 81 GLU A C 1
ATOM 629 O O . GLU A 1 81 ? -0.632 5.216 16.195 1.00 71.69 81 GLU A O 1
ATOM 634 N N . ALA A 1 82 ? -2.702 6.065 15.889 1.00 67.50 82 ALA A N 1
ATOM 635 C CA . ALA A 1 82 ? -3.210 5.852 17.234 1.00 67.50 82 ALA A CA 1
ATOM 636 C C . ALA A 1 82 ? -3.966 4.516 17.398 1.00 67.50 82 ALA A C 1
ATOM 638 O O . ALA A 1 82 ? -4.190 4.120 18.543 1.00 67.50 82 ALA A O 1
ATOM 639 N N . ASP A 1 83 ? -4.330 3.839 16.297 1.00 57.00 83 ASP A N 1
ATOM 640 C CA . ASP A 1 83 ? -4.957 2.502 16.279 1.00 57.00 83 ASP A CA 1
ATOM 641 C C . ASP A 1 83 ? -3.906 1.389 16.415 1.00 57.00 83 ASP A C 1
ATOM 643 O O . ASP A 1 83 ? -4.114 0.427 17.195 1.00 57.00 83 ASP A O 1
#